Protein AF-A0AAD7ECT7-F1 (afdb_monomer)

Foldseek 3Di:
DDPPPVVVVVVVVCVVDPDQPDDLVVQVVVVCVVVCVVPNPDDDDPVRSVVVSSVVD

pLDDT: mean 94.04, std 5.2, range [67.31, 97.81]

InterPro domains:
  IPR000164 Histone H3/CENP-A [PR00622] (17-34)
  IPR000164 Histone H3/CENP-A [PR00622] (39-57)
  IPR000164 Histone H3/CENP-A [PTHR11426] (2-57)
  IPR000164 Histone H3/CENP-A [SM00428] (1-57)
  IPR007125 Core Histone H2A/H2B/H3 domain [PF00125] (4-57)
  IPR009072 Histone-fold [G3DSA:1.10.20.10] (1-57)
  IPR009072 Histone-fold [SSF47113] (2-57)

Radius of gyration: 16.19 Å; Cα contacts (8 Å, |Δi|>4): 16; chains: 1; bounding box: 36×16×42 Å

Organism: NCBI:txid1033008

Structure (mmCIF, N/CA/C/O backbone):
data_AF-A0AAD7ECT7-F1
#
_entry.id   AF-A0AAD7ECT7-F1
#
loop_
_atom_site.group_PDB
_atom_site.id
_atom_site.type_symbol
_atom_site.label_atom_id
_atom_site.label_alt_id
_atom_site.label_comp_id
_atom_site.label_asym_id
_atom_site.label_entity_id
_atom_site.label_seq_id
_atom_site.pdbx_PDB_ins_code
_atom_site.Cartn_x
_atom_site.Cartn_y
_atom_site.Cartn_z
_atom_site.occupancy
_atom_site.B_iso_or_equiv
_atom_site.auth_seq_id
_atom_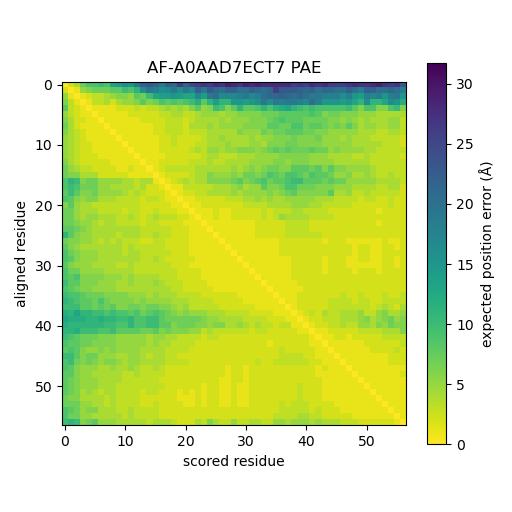site.auth_comp_id
_atom_site.auth_asym_id
_atom_site.auth_atom_id
_atom_site.pdbx_PDB_model_num
ATOM 1 N N . HIS A 1 1 ? 17.879 2.244 -27.223 1.00 67.31 1 HIS A N 1
ATOM 2 C CA . HIS A 1 1 ? 17.200 1.124 -26.538 1.00 67.31 1 HIS A CA 1
ATOM 3 C C . HIS A 1 1 ? 16.241 0.450 -27.513 1.00 67.31 1 HIS A C 1
ATOM 5 O O . HIS A 1 1 ? 15.478 1.158 -28.156 1.00 67.31 1 HIS A O 1
ATOM 11 N N . ARG A 1 2 ? 16.317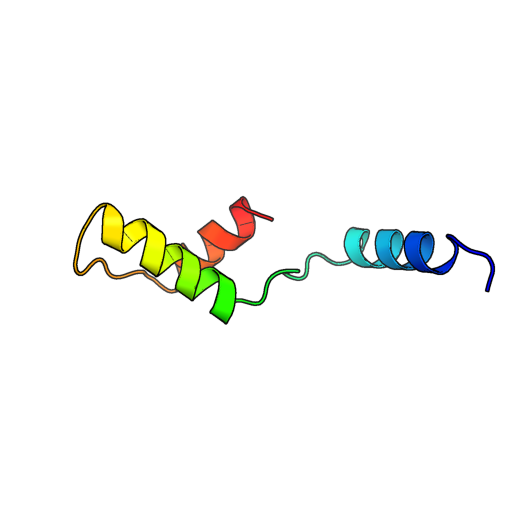 -0.879 -27.692 1.00 76.62 2 ARG A N 1
ATOM 12 C CA . ARG A 1 2 ? 15.300 -1.634 -28.450 1.00 76.62 2 ARG A CA 1
ATOM 13 C C . ARG A 1 2 ? 14.048 -1.775 -27.582 1.00 76.62 2 ARG A C 1
ATOM 15 O O . ARG A 1 2 ? 14.164 -1.887 -26.360 1.00 76.62 2 ARG A O 1
ATOM 22 N N . ALA A 1 3 ? 12.871 -1.780 -28.204 1.00 80.25 3 ALA A N 1
ATOM 23 C CA . ALA A 1 3 ? 11.632 -2.111 -27.507 1.00 80.25 3 ALA A CA 1
ATOM 24 C C . ALA A 1 3 ? 11.800 -3.457 -26.770 1.00 80.25 3 ALA A C 1
ATOM 26 O O . ALA A 1 3 ? 12.355 -4.402 -27.328 1.00 80.25 3 ALA A O 1
ATOM 27 N N . GLY A 1 4 ? 11.398 -3.516 -25.498 1.00 86.88 4 GLY A N 1
ATOM 28 C CA . GLY A 1 4 ? 11.497 -4.716 -24.656 1.00 86.88 4 GLY A CA 1
ATOM 29 C C . GLY A 1 4 ? 12.769 -4.851 -23.806 1.00 86.88 4 GLY A C 1
ATOM 30 O O . GLY A 1 4 ? 12.747 -5.588 -22.826 1.00 86.88 4 GLY A O 1
ATOM 31 N N . THR A 1 5 ? 13.858 -4.122 -24.087 1.00 94.38 5 THR A N 1
ATOM 32 C CA . THR A 1 5 ? 15.072 -4.199 -23.243 1.00 94.38 5 THR A CA 1
ATOM 33 C C . THR A 1 5 ? 14.833 -3.653 -21.832 1.00 94.38 5 THR A C 1
ATOM 35 O O . THR A 1 5 ? 15.292 -4.256 -20.869 1.00 94.38 5 THR A O 1
ATOM 38 N N . VAL A 1 6 ? 14.091 -2.546 -21.712 1.00 93.44 6 VAL A N 1
ATOM 39 C CA . VAL A 1 6 ? 13.767 -1.919 -20.417 1.00 93.44 6 VAL A CA 1
ATOM 40 C C . VAL A 1 6 ? 12.830 -2.815 -19.604 1.00 93.44 6 VAL A C 1
ATOM 42 O O . VAL A 1 6 ? 13.139 -3.132 -18.465 1.00 93.44 6 VAL A O 1
ATOM 45 N N . ALA A 1 7 ? 11.780 -3.355 -20.230 1.00 93.62 7 ALA A N 1
ATOM 46 C CA . ALA A 1 7 ? 10.855 -4.280 -19.572 1.00 93.62 7 ALA A CA 1
ATOM 47 C C . ALA A 1 7 ? 11.559 -5.541 -19.032 1.00 93.62 7 ALA A C 1
ATOM 49 O O . ALA A 1 7 ? 11.292 -5.987 -17.921 1.00 93.62 7 ALA A O 1
ATOM 50 N N . LEU A 1 8 ? 12.504 -6.116 -19.788 1.00 95.12 8 LEU A N 1
ATOM 51 C CA . LEU A 1 8 ? 13.288 -7.263 -19.312 1.00 95.12 8 LEU A CA 1
ATOM 52 C C . LEU A 1 8 ? 14.209 -6.911 -18.139 1.00 95.12 8 LEU A C 1
ATOM 54 O O . LEU A 1 8 ? 14.497 -7.781 -17.318 1.00 95.12 8 LEU A O 1
ATOM 58 N N . GLN A 1 9 ? 14.695 -5.672 -18.075 1.00 93.44 9 GLN A N 1
ATOM 59 C CA . GLN A 1 9 ? 15.496 -5.191 -16.956 1.00 93.44 9 GLN A CA 1
ATOM 60 C C . GLN A 1 9 ? 14.628 -5.002 -15.705 1.00 93.44 9 GLN A C 1
ATOM 62 O O . GLN A 1 9 ? 14.976 -5.551 -14.664 1.00 93.44 9 GLN A O 1
ATOM 67 N N . GLU A 1 10 ? 13.474 -4.345 -15.831 1.00 93.06 10 GLU A N 1
ATOM 68 C CA . GLU A 1 10 ? 12.505 -4.143 -14.741 1.00 93.06 10 GLU A CA 1
ATOM 69 C C . GLU A 1 10 ? 12.018 -5.480 -14.160 1.00 93.06 10 GLU A C 1
ATOM 71 O O . GLU A 1 10 ? 12.019 -5.671 -12.949 1.00 93.06 10 GLU A O 1
ATOM 76 N N . ILE A 1 11 ? 11.708 -6.472 -15.008 1.00 93.94 11 ILE A N 1
ATOM 77 C CA . ILE A 1 11 ? 11.323 -7.821 -14.548 1.00 93.94 11 ILE A CA 1
ATOM 78 C C . ILE A 1 11 ? 12.429 -8.466 -13.704 1.00 93.94 11 ILE A C 1
ATOM 80 O O . ILE A 1 11 ? 12.140 -9.175 -12.742 1.00 93.94 11 ILE A O 1
ATOM 84 N N . ARG A 1 12 ? 13.701 -8.278 -14.072 1.00 94.56 12 ARG A N 1
ATOM 85 C CA . ARG A 1 12 ? 14.823 -8.833 -13.300 1.00 94.56 12 ARG A CA 1
ATOM 86 C C . ARG A 1 12 ? 14.996 -8.114 -11.968 1.00 94.56 12 ARG A C 1
ATOM 88 O O . ARG A 1 12 ? 15.342 -8.772 -10.995 1.00 94.56 12 ARG A O 1
ATOM 95 N N . GLU A 1 13 ? 14.764 -6.807 -11.939 1.00 93.81 13 GLU A N 1
ATOM 96 C CA . GLU A 1 13 ? 14.825 -5.988 -10.729 1.00 93.81 13 GLU A CA 1
ATOM 97 C C . GLU A 1 13 ? 13.724 -6.390 -9.740 1.00 93.81 13 GLU A C 1
ATOM 99 O O . GLU A 1 13 ? 14.035 -6.813 -8.628 1.00 93.81 13 GLU A O 1
ATOM 104 N N . TYR A 1 14 ? 12.462 -6.429 -10.181 1.00 92.62 14 TYR A N 1
ATOM 105 C CA . TYR A 1 14 ? 11.326 -6.821 -9.335 1.00 92.62 14 TYR A CA 1
ATOM 106 C C . TYR A 1 14 ? 11.348 -8.283 -8.883 1.00 92.62 14 TYR A C 1
ATOM 108 O O . TYR A 1 14 ? 10.753 -8.623 -7.871 1.00 92.62 14 TYR A O 1
ATOM 116 N N . LYS A 1 15 ? 12.021 -9.176 -9.617 1.00 91.06 15 LYS A N 1
ATOM 117 C CA . LYS A 1 15 ? 12.213 -10.565 -9.168 1.00 91.06 15 LYS A CA 1
ATOM 118 C C . LYS A 1 15 ? 13.336 -10.725 -8.147 1.00 91.06 15 LYS A C 1
ATOM 120 O O . LYS A 1 15 ? 13.407 -11.768 -7.503 1.00 91.06 15 LYS A O 1
ATOM 125 N N . LYS A 1 16 ? 14.260 -9.767 -8.072 1.00 94.94 16 LYS A N 1
ATOM 126 C CA . LYS A 1 16 ? 15.421 -9.832 -7.182 1.00 94.94 16 LYS A CA 1
ATOM 127 C C . LYS A 1 16 ?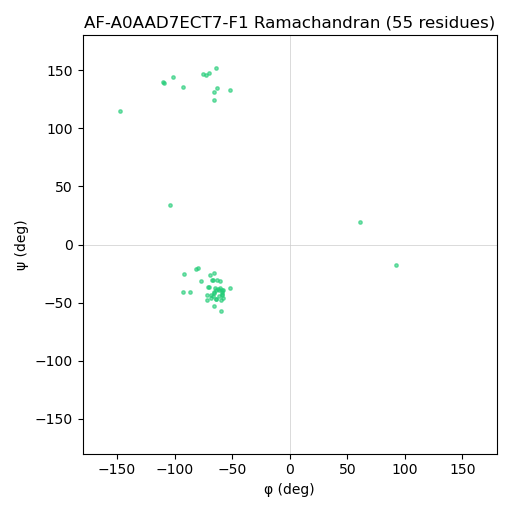 15.089 -9.285 -5.797 1.00 94.94 16 LYS A C 1
ATOM 129 O O . LYS A 1 16 ? 15.518 -9.877 -4.809 1.00 94.94 16 LYS A O 1
ATOM 134 N N . ASP A 1 17 ? 14.341 -8.190 -5.747 1.00 92.31 17 ASP A N 1
ATOM 135 C CA . ASP A 1 17 ? 13.953 -7.532 -4.505 1.00 92.31 17 ASP A CA 1
ATOM 136 C C . ASP A 1 17 ? 12.512 -7.895 -4.132 1.00 92.31 17 ASP A C 1
ATOM 138 O O . ASP A 1 17 ? 11.648 -8.026 -4.991 1.00 92.31 17 ASP A O 1
ATOM 142 N N . THR A 1 18 ? 12.240 -8.036 -2.836 1.00 89.12 18 THR A N 1
ATOM 143 C CA . THR A 1 18 ? 10.898 -8.330 -2.299 1.00 89.12 18 THR A CA 1
ATOM 144 C C . THR A 1 18 ? 10.262 -7.080 -1.690 1.00 89.12 18 THR A C 1
ATOM 146 O O . THR A 1 18 ? 9.627 -7.135 -0.635 1.00 89.12 18 THR A O 1
ATOM 149 N N . SER A 1 19 ? 10.538 -5.915 -2.273 1.00 91.69 19 SER A N 1
ATOM 150 C CA . SER A 1 19 ? 9.926 -4.667 -1.833 1.00 91.69 19 SER A CA 1
ATOM 151 C C . SER A 1 19 ? 8.462 -4.630 -2.265 1.00 91.69 19 SER A C 1
ATOM 153 O O . SER A 1 19 ? 8.100 -5.145 -3.319 1.00 91.69 19 SER A O 1
ATOM 155 N N . LEU A 1 20 ? 7.622 -4.010 -1.437 1.00 93.38 20 LEU A N 1
ATOM 156 C CA . LEU A 1 20 ? 6.212 -3.840 -1.767 1.00 93.38 20 LEU A CA 1
ATOM 157 C C . LEU A 1 20 ? 6.081 -2.918 -2.981 1.00 93.38 20 LEU A C 1
ATOM 159 O O . LEU A 1 20 ? 6.572 -1.784 -2.965 1.00 93.38 20 LEU A O 1
ATOM 163 N N . LEU A 1 21 ? 5.403 -3.405 -4.012 1.00 94.50 21 LEU A N 1
ATOM 164 C CA . LEU A 1 21 ? 5.147 -2.692 -5.256 1.00 94.50 21 LEU A CA 1
ATOM 165 C C . LEU A 1 21 ? 4.025 -1.666 -5.073 1.00 94.50 21 LEU A C 1
ATOM 167 O O . LEU A 1 21 ? 4.032 -0.606 -5.706 1.00 94.50 21 LEU A O 1
ATOM 171 N N . ILE A 1 22 ? 3.069 -1.948 -4.183 1.00 95.12 22 ILE A N 1
ATOM 172 C CA . ILE A 1 22 ? 1.965 -1.042 -3.873 1.00 95.12 22 ILE A CA 1
ATOM 173 C C . ILE A 1 22 ? 2.344 -0.167 -2.675 1.00 95.12 22 ILE A C 1
ATOM 175 O O . ILE A 1 22 ? 2.858 -0.615 -1.648 1.00 95.12 22 ILE A O 1
ATOM 179 N N . THR A 1 23 ? 2.059 1.134 -2.760 1.00 96.56 23 THR A N 1
ATOM 180 C CA . THR A 1 23 ? 2.307 2.020 -1.615 1.00 96.56 23 THR A CA 1
ATOM 181 C C . THR A 1 23 ? 1.386 1.660 -0.444 1.00 96.56 23 THR A C 1
ATOM 183 O O . THR A 1 23 ? 0.164 1.566 -0.597 1.00 96.56 23 THR A O 1
ATOM 186 N N . LYS A 1 24 ? 1.965 1.529 0.756 1.00 94.94 24 LYS A N 1
ATOM 187 C CA . LYS A 1 24 ? 1.245 1.151 1.988 1.00 94.94 24 LYS A CA 1
ATOM 188 C C . LYS A 1 24 ? 0.010 2.017 2.257 1.00 94.94 24 LYS A C 1
ATOM 190 O O . LYS A 1 24 ? -1.016 1.522 2.711 1.00 94.94 24 LYS A O 1
ATOM 195 N N . THR A 1 25 ? 0.084 3.315 1.957 1.00 96.50 25 THR A N 1
ATOM 196 C CA . THR A 1 25 ? -1.020 4.262 2.180 1.00 96.50 25 THR A CA 1
ATOM 197 C C . THR A 1 25 ? -2.219 3.979 1.280 1.00 96.50 25 THR A C 1
ATOM 199 O O . THR A 1 25 ? -3.353 4.005 1.759 1.00 96.50 25 THR A O 1
ATOM 202 N N . SER A 1 26 ? -1.989 3.718 -0.010 1.00 97.31 26 SER A N 1
ATOM 203 C CA . SER A 1 26 ? -3.069 3.414 -0.953 1.00 97.31 26 SER A CA 1
ATOM 204 C C . SER A 1 26 ? -3.705 2.065 -0.632 1.00 97.31 26 SER A C 1
ATOM 206 O O . SER A 1 26 ? -4.928 1.981 -0.561 1.00 97.31 26 SER A O 1
ATOM 208 N N . PHE A 1 27 ? -2.885 1.052 -0.329 1.00 97.81 27 PHE A N 1
ATOM 209 C CA . PHE A 1 27 ? -3.368 -0.264 0.091 1.00 97.81 27 PHE A CA 1
ATOM 210 C C . PHE A 1 27 ? -4.212 -0.179 1.372 1.00 97.81 27 PHE A C 1
ATOM 212 O O . PHE A 1 27 ? -5.343 -0.655 1.412 1.00 97.81 27 PHE A O 1
ATOM 219 N N . GLN A 1 28 ? -3.723 0.526 2.398 1.00 97.19 28 GLN A N 1
ATOM 220 C CA . GLN A 1 28 ? -4.456 0.719 3.651 1.00 97.19 28 GLN A CA 1
ATOM 221 C C . GLN A 1 28 ? -5.821 1.395 3.448 1.00 97.19 28 GLN A C 1
ATOM 223 O O . GLN A 1 28 ? -6.773 1.054 4.151 1.00 97.19 28 GLN A O 1
ATOM 228 N N . ARG A 1 29 ? -5.925 2.383 2.547 1.00 96.94 29 ARG A N 1
ATOM 229 C CA . ARG A 1 29 ? -7.203 3.056 2.257 1.00 96.94 29 ARG A CA 1
ATOM 230 C C . ARG A 1 29 ? -8.208 2.077 1.656 1.00 96.94 29 ARG A C 1
ATOM 232 O O . ARG A 1 29 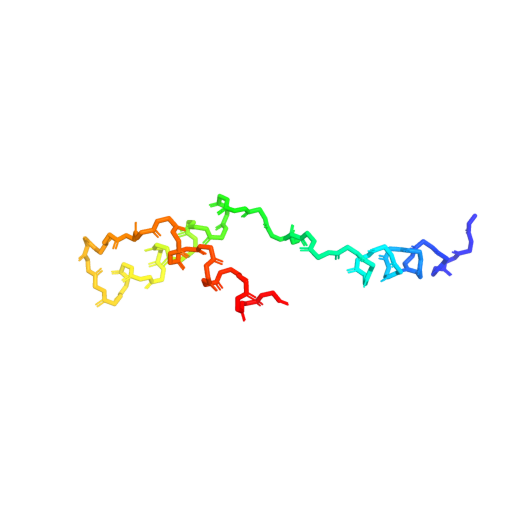? -9.318 2.004 2.169 1.00 96.94 29 ARG A O 1
ATOM 239 N N . LEU A 1 30 ? -7.781 1.287 0.670 1.00 97.12 30 LEU A N 1
ATOM 240 C CA . LEU A 1 30 ? -8.618 0.276 0.024 1.00 97.12 30 LEU A CA 1
ATOM 241 C C . LEU A 1 30 ? -9.096 -0.793 1.015 1.00 97.12 30 LEU A C 1
ATOM 243 O O . LEU A 1 30 ? -10.274 -1.130 1.040 1.00 97.12 30 LEU A O 1
ATOM 247 N N . VAL A 1 31 ? -8.206 -1.288 1.883 1.00 97.25 31 VAL A N 1
ATOM 248 C CA . VAL A 1 31 ? -8.583 -2.270 2.913 1.00 97.25 31 VAL A CA 1
ATOM 249 C C . VAL A 1 31 ? -9.666 -1.714 3.840 1.00 97.25 31 VAL A C 1
ATOM 251 O O . VAL A 1 31 ? -10.616 -2.420 4.165 1.00 97.25 31 VAL A O 1
ATOM 254 N N . LYS A 1 32 ? -9.544 -0.450 4.265 1.00 95.75 32 LYS A N 1
ATOM 255 C CA . LYS A 1 32 ? -10.533 0.187 5.149 1.00 95.75 32 LYS A CA 1
ATOM 256 C C . LYS A 1 32 ? -11.860 0.470 4.453 1.00 95.75 32 LYS A C 1
ATOM 258 O O . LYS A 1 32 ? -12.889 0.354 5.106 1.00 95.75 32 LYS A O 1
ATOM 263 N N . GLU A 1 33 ? -11.825 0.846 3.179 1.00 96.19 33 GLU A N 1
ATOM 264 C CA . GLU A 1 33 ? -13.019 1.042 2.353 1.00 96.19 33 GLU A CA 1
ATOM 265 C C . GLU A 1 33 ? -13.813 -0.263 2.264 1.00 96.19 33 GLU A C 1
ATOM 267 O O . GLU A 1 33 ? -14.931 -0.327 2.763 1.00 96.19 33 GLU A O 1
ATOM 272 N N . ILE A 1 34 ? -13.174 -1.335 1.783 1.00 96.75 34 ILE A N 1
ATOM 273 C CA . ILE A 1 34 ? -13.801 -2.655 1.644 1.00 96.75 34 ILE A CA 1
ATOM 274 C C . ILE A 1 34 ? -14.317 -3.158 2.993 1.00 96.75 34 ILE A C 1
ATOM 276 O O . ILE A 1 34 ? -15.436 -3.644 3.091 1.00 96.75 34 ILE A O 1
ATOM 280 N N . ALA A 1 35 ? -13.518 -3.057 4.057 1.00 97.06 35 ALA A N 1
ATOM 281 C CA . ALA A 1 35 ? -13.926 -3.558 5.364 1.00 97.06 35 ALA A CA 1
ATOM 282 C C . ALA A 1 35 ? -15.085 -2.761 5.982 1.00 97.06 35 ALA A C 1
ATOM 284 O O . ALA A 1 35 ? -15.899 -3.349 6.694 1.00 97.06 35 ALA A O 1
ATOM 285 N N . GLY A 1 36 ? -15.180 -1.460 5.688 1.00 96.50 36 GLY A N 1
ATOM 286 C CA . GLY A 1 36 ? -16.291 -0.609 6.110 1.00 96.50 36 GLY A CA 1
ATOM 287 C C . GLY A 1 36 ? -17.634 -1.040 5.520 1.00 96.50 36 GLY A C 1
ATOM 288 O O . GLY A 1 36 ? -18.650 -0.915 6.203 1.00 96.50 36 GLY A O 1
ATOM 289 N N . ASP A 1 37 ? -17.628 -1.624 4.318 1.00 96.75 37 ASP A N 1
ATOM 290 C CA . ASP A 1 37 ? -18.832 -2.170 3.678 1.00 96.75 37 ASP A CA 1
ATOM 291 C C . ASP A 1 37 ? -19.360 -3.433 4.385 1.00 96.75 37 ASP A C 1
ATOM 293 O O . ASP A 1 37 ? -20.556 -3.720 4.332 1.00 96.75 37 ASP A O 1
ATOM 297 N N . TYR A 1 38 ? -18.490 -4.185 5.074 1.00 96.56 38 TYR A N 1
ATOM 298 C CA . TYR A 1 38 ? -18.874 -5.384 5.834 1.00 96.56 38 TYR A CA 1
ATOM 299 C C . TYR A 1 38 ? -19.183 -5.087 7.300 1.00 96.56 38 TYR A C 1
ATOM 301 O O . TYR A 1 38 ? -20.112 -5.661 7.869 1.00 96.56 38 TYR A O 1
ATOM 309 N N . GLN A 1 39 ? -18.381 -4.230 7.933 1.00 95.56 39 GLN A N 1
ATOM 310 C CA . GLN A 1 39 ? -18.532 -3.882 9.337 1.00 95.56 39 GLN A CA 1
ATOM 311 C C . GLN A 1 39 ? -18.108 -2.425 9.581 1.00 95.56 39 GLN A C 1
ATOM 313 O O . GLN A 1 39 ? -16.916 -2.107 9.482 1.00 95.56 39 GLN A O 1
ATOM 318 N N . PRO A 1 40 ? -19.045 -1.541 9.972 1.00 93.94 40 PRO A N 1
ATOM 319 C CA . PRO A 1 40 ? -18.698 -0.171 10.319 1.00 93.94 40 PRO A CA 1
ATOM 320 C C . PRO A 1 40 ? -17.791 -0.130 11.558 1.00 93.94 40 PRO A C 1
ATOM 322 O O . PRO A 1 40 ? -17.834 -1.011 12.420 1.00 93.94 40 PRO A O 1
ATOM 325 N N . ASP A 1 41 ? -16.959 0.909 11.639 1.00 91.44 41 ASP A N 1
ATOM 326 C CA . ASP A 1 41 ? -16.059 1.203 12.765 1.00 91.44 41 ASP A CA 1
ATOM 327 C C . ASP A 1 41 ? -14.987 0.140 13.080 1.00 91.44 41 ASP A C 1
ATOM 329 O O . ASP A 1 41 ? -14.385 0.140 14.162 1.00 91.44 41 ASP A O 1
ATOM 333 N N . VAL A 1 42 ? -14.674 -0.738 12.122 1.00 95.12 42 VAL A N 1
ATOM 334 C CA . VAL A 1 42 ? -13.585 -1.711 12.263 1.00 95.12 42 VAL A CA 1
ATOM 335 C C . VAL A 1 42 ? -12.221 -1.018 12.399 1.00 95.12 42 VAL A C 1
ATOM 337 O O . VAL A 1 42 ? -11.866 -0.087 11.669 1.00 95.12 42 VAL A O 1
ATOM 340 N N . ARG A 1 43 ? -11.415 -1.489 13.355 1.00 95.31 43 ARG A N 1
ATOM 341 C CA . ARG A 1 43 ? -10.040 -1.026 13.574 1.00 95.31 43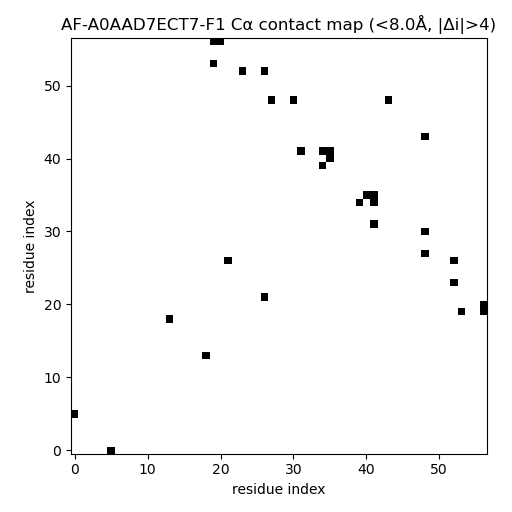 ARG A CA 1
ATOM 342 C C . ARG A 1 43 ? -9.056 -2.114 13.188 1.00 95.31 43 ARG A C 1
ATOM 344 O O . ARG A 1 43 ? -9.248 -3.280 13.512 1.00 95.31 43 ARG A O 1
ATOM 351 N N . PHE A 1 44 ? -7.963 -1.702 12.560 1.00 96.38 44 PHE A N 1
ATOM 352 C CA . PHE A 1 44 ? -6.899 -2.602 12.138 1.00 96.38 44 PHE A CA 1
ATOM 353 C C . PHE A 1 44 ? -5.643 -2.405 12.978 1.00 96.38 44 PHE A C 1
ATOM 355 O O . PHE A 1 44 ? -5.229 -1.273 13.242 1.00 96.38 44 PHE A O 1
ATOM 362 N N . GLN A 1 45 ? -5.003 -3.514 13.339 1.00 97.62 45 GLN A N 1
ATOM 363 C CA . GLN A 1 45 ? -3.616 -3.497 13.791 1.00 97.62 45 GLN A CA 1
ATOM 364 C C . GLN A 1 45 ? -2.695 -3.186 12.604 1.00 97.62 45 GLN A C 1
ATOM 366 O O . GLN A 1 45 ? -2.968 -3.589 11.472 1.00 97.62 45 GLN A O 1
ATOM 371 N N . SER A 1 46 ? -1.579 -2.501 12.856 1.00 95.31 46 SER A N 1
ATOM 372 C CA . SER A 1 46 ? -0.579 -2.211 11.819 1.00 95.31 46 SER A CA 1
ATOM 373 C C . SER A 1 46 ? 0.016 -3.487 11.211 1.00 95.31 46 SER A C 1
ATOM 375 O O . SER A 1 46 ? 0.216 -3.548 10.002 1.00 95.31 46 SER A O 1
ATOM 377 N N . SER A 1 47 ? 0.234 -4.521 12.028 1.00 97.12 47 SER A N 1
ATOM 378 C CA . SER A 1 47 ? 0.698 -5.842 11.586 1.00 97.12 47 SER A CA 1
ATOM 379 C C . SER A 1 47 ? -0.315 -6.560 10.695 1.00 97.12 47 SER A C 1
ATOM 381 O O . SER A 1 47 ? 0.081 -7.189 9.722 1.00 97.12 47 SER A O 1
ATOM 383 N N . ALA A 1 48 ? -1.615 -6.435 10.978 1.00 97.25 48 ALA A N 1
ATOM 384 C CA . ALA A 1 48 ? -2.662 -7.038 10.156 1.00 97.25 48 ALA A CA 1
ATOM 385 C C . ALA A 1 48 ? -2.707 -6.412 8.754 1.00 97.25 48 ALA A C 1
ATOM 387 O O . ALA A 1 48 ? -2.812 -7.129 7.766 1.00 97.25 48 ALA A O 1
ATOM 388 N N . LEU A 1 49 ? -2.565 -5.085 8.655 1.00 96.69 49 LEU A N 1
ATOM 389 C CA . LEU A 1 49 ? -2.484 -4.397 7.361 1.00 96.69 49 LEU A CA 1
ATOM 390 C C . LEU A 1 49 ? -1.241 -4.808 6.566 1.00 96.69 49 LEU A C 1
ATOM 392 O O . LEU A 1 49 ? -1.336 -4.982 5.356 1.00 96.69 49 LEU A O 1
ATOM 396 N N . ALA A 1 50 ? -0.099 -4.984 7.239 1.00 96.12 50 ALA A N 1
ATOM 397 C CA . ALA A 1 50 ? 1.121 -5.472 6.600 1.00 96.12 50 ALA A CA 1
ATOM 398 C C . ALA A 1 50 ? 0.949 -6.908 6.082 1.00 96.12 50 ALA A C 1
ATOM 400 O O . ALA A 1 50 ? 1.230 -7.161 4.919 1.00 96.12 50 ALA A O 1
ATOM 401 N N . ALA A 1 51 ? 0.398 -7.810 6.901 1.00 97.44 51 ALA A N 1
ATOM 402 C CA . ALA A 1 51 ? 0.147 -9.196 6.513 1.00 97.44 51 ALA A CA 1
ATOM 403 C C . ALA A 1 51 ? -0.837 -9.311 5.337 1.00 97.44 51 ALA A C 1
ATOM 405 O O . ALA A 1 51 ? -0.639 -10.123 4.440 1.00 97.44 51 ALA A O 1
ATOM 406 N N . LEU A 1 52 ? -1.885 -8.477 5.312 1.00 97.19 52 LEU A N 1
ATOM 407 C CA . LEU A 1 52 ? -2.808 -8.412 4.176 1.00 97.19 52 LEU A CA 1
ATOM 408 C C . LEU A 1 52 ? -2.102 -7.974 2.892 1.00 97.19 52 LEU A C 1
ATOM 410 O O . LEU A 1 52 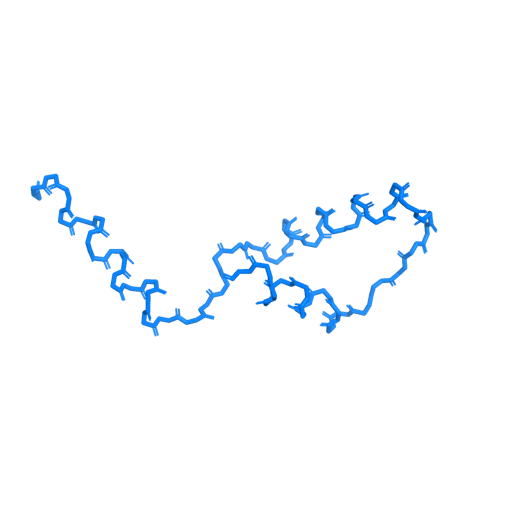? -2.421 -8.495 1.829 1.00 97.19 52 LEU A O 1
ATOM 414 N N . GLN A 1 53 ? -1.163 -7.028 2.984 1.00 97.62 53 GLN A N 1
ATOM 415 C CA . GLN A 1 53 ? -0.418 -6.566 1.818 1.00 97.62 53 GLN A CA 1
ATOM 416 C C . GLN A 1 53 ? 0.576 -7.623 1.331 1.00 97.62 53 GLN A C 1
ATOM 418 O O . GLN A 1 53 ? 0.623 -7.897 0.140 1.00 97.62 53 GLN A O 1
ATOM 423 N N . GLU A 1 54 ? 1.301 -8.264 2.248 1.00 96.00 54 GLU A N 1
ATOM 424 C CA . GLU A 1 54 ? 2.213 -9.371 1.932 1.00 96.00 54 GLU A CA 1
ATOM 425 C C . GLU A 1 54 ? 1.500 -10.574 1.302 1.00 96.00 54 GLU A C 1
ATOM 427 O O . GLU A 1 54 ? 2.099 -11.277 0.503 1.00 96.00 54 GLU A O 1
ATOM 432 N N . ALA A 1 55 ? 0.239 -10.836 1.655 1.00 96.62 55 ALA A N 1
ATOM 433 C CA . ALA A 1 55 ? -0.529 -11.935 1.071 1.00 96.62 55 ALA A CA 1
ATOM 434 C C . ALA A 1 55 ? -1.153 -11.597 -0.296 1.00 96.62 55 ALA A C 1
ATOM 436 O O . ALA A 1 55 ? -1.555 -12.507 -1.021 1.00 96.62 55 ALA A O 1
ATOM 437 N N . ALA A 1 56 ? -1.313 -10.309 -0.609 1.00 95.88 56 ALA A N 1
ATOM 438 C CA . ALA A 1 56 ? -1.942 -9.840 -1.841 1.00 95.88 56 ALA A CA 1
ATOM 439 C C . ALA A 1 56 ? -0.937 -9.600 -2.981 1.00 95.88 56 ALA A C 1
ATOM 441 O O . ALA A 1 56 ? -1.340 -9.638 -4.145 1.00 95.88 56 ALA A O 1
ATOM 442 N N . GLU A 1 57 ? 0.324 -9.320 -2.642 1.00 93.50 57 GLU A N 1
ATOM 443 C CA . GLU A 1 57 ? 1.445 -9.154 -3.579 1.00 93.50 57 GLU A CA 1
ATOM 444 C C . GLU A 1 57 ? 2.197 -10.473 -3.814 1.00 93.50 57 GLU A C 1
ATOM 446 O O . GLU A 1 57 ? 2.517 -10.749 -4.994 1.00 93.50 57 GLU A O 1
#

Nearest PDB structures (foldseek):
  5ong-assem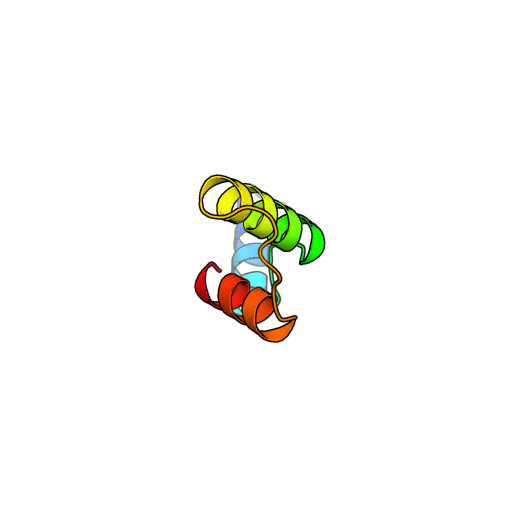bly1_E  TM=9.993E-01  e=2.668E-05  Xenopus laevis
  3a6n-assembly1_A  TM=9.892E-01  e=3.506E-05  Homo sapiens
  6hts-assembly1_M  TM=9.925E-01  e=7.426E-05  Homo sapiens
  6ke9-assembly1_A  TM=9.962E-01  e=1.372E-04  Homo sapiens
  6k1k-assemb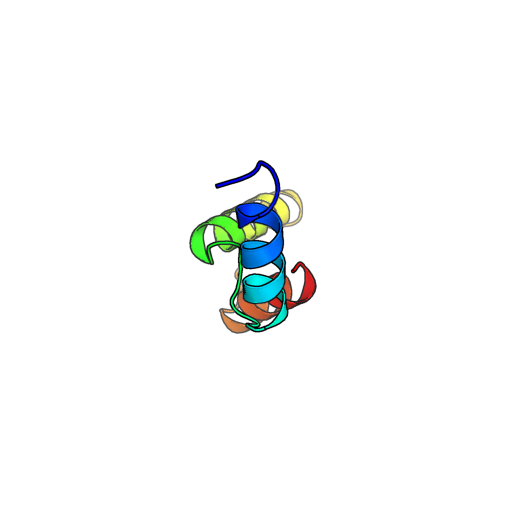ly1_E  TM=9.888E-01  e=1.803E-04  Ho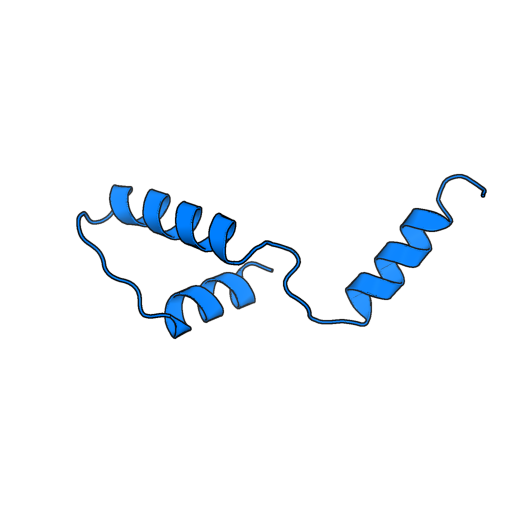mo sapiens

Sequence (57 aa):
HRAGTVALQEIREYKKDTSLLITKTSFQRLVKEIAGDYQPDVRFQSSALAALQEAAE

Solvent-accessible surface area (backbone atoms only — not comparable to full-atom values): 3684 Å² total; per-residue (Å²): 135,64,91,62,57,63,60,58,49,51,54,53,50,61,71,71,47,91,69,79,87,66,57,68,68,62,52,52,51,52,54,52,54,60,46,42,77,78,40,73,90,72,82,79,56,71,66,56,56,50,52,54,50,66,73,74,108

Secondary structure (DSSP, 8-state):
--TTHHHHHHHHHHHH----SS-HHHHHHHHHHHHHHHSTT----HHHHHHHHHHH-

Mean predicted aligned error: 4.3 Å